Protein AF-A0A0B7KJX9-F1 (afdb_monomer_lite)

Sequence (151 aa):
MSTFVHRVIPAPEGSGSQFSNECLESSRNAIKCHLNGLGTLGDSAYLKQTYVSWTMMLTPFAPFFILFCHVIERVDIEDLNLLKAFAESLDKLKEASDTAQKLFSLCKTMCDVACAYHEDIWQGDQDGALNHEYDEFMGQMGLGAPGAAGV

Radius of gyration: 22.24 Å; chains: 1; bounding box: 37×51×68 Å

Structure (mmCIF, N/CA/C/O backbone):
data_AF-A0A0B7KJX9-F1
#
_entry.id   AF-A0A0B7KJX9-F1
#
loop_
_atom_site.group_PDB
_atom_site.id
_atom_site.type_symbol
_atom_site.label_atom_id
_atom_site.label_alt_id
_atom_site.label_comp_id
_atom_site.label_asym_id
_atom_site.label_entity_id
_atom_site.label_seq_id
_atom_site.pdbx_PDB_ins_code
_atom_site.Cartn_x
_atom_site.Cartn_y
_atom_site.Cartn_z
_atom_site.occupancy
_atom_site.B_iso_or_equiv
_atom_site.auth_seq_id
_atom_site.auth_comp_id
_atom_site.auth_asym_id
_atom_site.auth_atom_id
_atom_site.pdbx_PDB_model_num
ATOM 1 N N . MET A 1 1 ? -1.115 32.194 9.549 1.00 40.28 1 MET A N 1
ATOM 2 C CA . MET A 1 1 ? -1.575 31.250 8.510 1.00 40.28 1 MET A CA 1
ATOM 3 C C . MET A 1 1 ? -0.444 31.082 7.506 1.00 40.28 1 MET A C 1
ATOM 5 O O . MET A 1 1 ? -0.468 31.703 6.457 1.00 40.28 1 MET A O 1
ATOM 9 N N . SER A 1 2 ? 0.594 30.329 7.879 1.00 39.84 2 SER A N 1
ATOM 10 C CA . SER A 1 2 ? 1.815 30.191 7.077 1.00 39.84 2 SER A CA 1
ATOM 11 C C . SER A 1 2 ? 2.432 28.829 7.356 1.00 39.84 2 SER A C 1
ATOM 13 O O . SER A 1 2 ? 3.116 28.719 8.362 1.00 39.84 2 SER A O 1
ATOM 15 N N . THR A 1 3 ? 2.154 27.828 6.513 1.00 44.34 3 THR A N 1
ATOM 16 C CA . THR A 1 3 ? 2.980 26.614 6.307 1.00 44.34 3 THR A CA 1
ATOM 17 C C . THR A 1 3 ? 2.279 25.659 5.332 1.00 44.34 3 THR A C 1
ATOM 19 O O . THR A 1 3 ? 1.714 24.643 5.711 1.00 44.34 3 THR A O 1
ATOM 22 N N . PHE A 1 4 ? 2.320 25.990 4.040 1.00 52.59 4 PHE A N 1
ATOM 23 C CA . PHE A 1 4 ? 2.054 25.041 2.944 1.00 52.59 4 PHE A CA 1
ATOM 24 C C . PHE A 1 4 ? 3.195 25.105 1.914 1.00 52.59 4 PHE A C 1
ATOM 26 O O . PHE A 1 4 ? 2.987 25.110 0.706 1.00 52.59 4 PHE A O 1
ATOM 33 N N . VAL A 1 5 ? 4.432 25.213 2.412 1.00 51.88 5 VAL A N 1
ATOM 34 C CA . VAL A 1 5 ? 5.650 25.308 1.594 1.00 51.88 5 VAL A CA 1
ATOM 35 C C . VAL A 1 5 ? 6.641 24.230 2.025 1.00 51.88 5 VAL A C 1
ATOM 37 O O . VAL A 1 5 ? 7.739 24.513 2.473 1.00 51.88 5 VAL A O 1
ATOM 40 N N . HIS A 1 6 ? 6.236 22.972 1.907 1.00 39.34 6 HIS A N 1
ATOM 41 C CA . HIS A 1 6 ? 7.184 21.879 1.707 1.00 39.34 6 HIS A CA 1
ATOM 42 C C . HIS A 1 6 ? 6.595 20.960 0.643 1.00 39.34 6 HIS A C 1
ATOM 44 O O . HIS A 1 6 ? 6.060 19.890 0.915 1.00 39.34 6 HIS A O 1
ATOM 50 N N . ARG A 1 7 ? 6.633 21.451 -0.601 1.00 52.53 7 ARG A N 1
ATOM 51 C CA . ARG A 1 7 ? 6.535 20.579 -1.765 1.00 52.53 7 ARG A CA 1
ATOM 52 C C . ARG A 1 7 ? 7.749 19.655 -1.738 1.00 52.53 7 ARG A C 1
ATOM 54 O O . ARG A 1 7 ? 8.873 20.125 -1.589 1.00 52.53 7 ARG A O 1
ATOM 61 N N . VAL A 1 8 ? 7.443 18.366 -1.834 1.00 51.12 8 VAL A N 1
ATOM 62 C CA . VAL A 1 8 ? 8.265 17.257 -2.321 1.00 51.12 8 VAL A CA 1
ATOM 63 C C . VAL A 1 8 ? 9.550 17.755 -2.985 1.00 51.12 8 VAL A C 1
ATOM 65 O O . VAL A 1 8 ? 9.497 18.373 -4.046 1.00 51.12 8 VAL A O 1
ATOM 68 N N . ILE A 1 9 ? 10.687 17.520 -2.331 1.00 55.19 9 ILE A N 1
ATOM 69 C CA . ILE A 1 9 ? 12.006 17.695 -2.937 1.00 55.19 9 ILE A CA 1
ATOM 70 C C . ILE A 1 9 ? 12.184 16.481 -3.856 1.00 55.19 9 ILE A C 1
ATOM 72 O O . ILE A 1 9 ? 12.250 15.369 -3.330 1.00 55.19 9 ILE A O 1
ATOM 76 N N . PRO A 1 10 ? 12.187 16.641 -5.192 1.00 47.88 10 PRO A N 1
ATOM 77 C CA . PRO A 1 10 ? 12.505 15.530 -6.076 1.00 47.88 10 PRO A CA 1
ATOM 78 C C . PRO A 1 10 ? 13.948 15.088 -5.815 1.00 47.88 10 PRO A C 1
ATOM 80 O O . PRO A 1 10 ? 14.829 15.925 -5.594 1.00 47.88 10 PRO A O 1
ATOM 83 N N . ALA A 1 11 ? 14.173 13.775 -5.798 1.00 48.38 11 ALA A N 1
ATOM 84 C CA . ALA A 1 11 ? 15.509 13.213 -5.682 1.00 48.38 11 ALA A CA 1
ATOM 85 C C . ALA A 1 11 ? 16.447 13.773 -6.774 1.00 48.38 11 ALA A C 1
ATOM 87 O O . ALA A 1 11 ? 15.989 14.112 -7.869 1.00 48.38 11 ALA A O 1
ATOM 88 N N . PRO A 1 12 ? 17.750 13.921 -6.476 1.00 49.34 12 PRO A N 1
ATOM 89 C CA . PRO A 1 12 ? 18.716 14.517 -7.392 1.00 49.34 12 PRO A CA 1
ATOM 90 C C . PRO A 1 12 ? 18.746 13.797 -8.747 1.00 49.34 12 PRO A C 1
ATOM 92 O O . PRO A 1 12 ? 18.663 12.565 -8.816 1.00 49.34 12 PRO A O 1
ATOM 95 N N . GLU A 1 13 ? 18.880 14.583 -9.819 1.00 46.59 13 GLU A N 1
ATOM 96 C CA . GLU A 1 13 ? 18.934 14.097 -11.200 1.00 46.59 13 GLU A CA 1
ATOM 97 C C . GLU A 1 13 ? 20.043 13.041 -11.347 1.00 46.59 13 GLU A C 1
ATOM 99 O O . GLU A 1 13 ? 21.209 13.298 -11.047 1.00 46.59 13 GLU A O 1
ATOM 104 N N . GLY A 1 14 ? 19.663 11.828 -11.761 1.00 52.47 14 GLY A N 1
ATOM 105 C CA . GLY A 1 14 ? 20.563 10.675 -11.893 1.00 52.47 14 GLY A CA 1
ATOM 106 C C . GLY A 1 14 ? 20.406 9.597 -10.814 1.00 52.47 14 GLY A C 1
ATOM 107 O O . GLY A 1 14 ? 20.975 8.515 -10.949 1.00 52.47 14 GLY A O 1
ATOM 108 N N . SER A 1 15 ? 19.604 9.834 -9.774 1.00 50.47 15 SER A N 1
ATOM 109 C CA . SER A 1 15 ? 19.156 8.767 -8.876 1.00 50.47 15 SER A CA 1
ATOM 110 C C . SER A 1 15 ? 17.907 8.112 -9.466 1.00 50.47 15 SER A C 1
ATOM 112 O O . SER A 1 15 ? 16.894 8.769 -9.662 1.00 50.47 15 SER A O 1
ATOM 114 N N . GLY A 1 16 ? 17.960 6.824 -9.806 1.00 58.03 16 GLY A N 1
ATOM 115 C CA . GLY A 1 16 ? 16.814 6.105 -10.386 1.00 58.03 16 GLY A CA 1
ATOM 116 C C . GLY A 1 16 ? 15.650 5.850 -9.411 1.00 58.03 16 GLY A C 1
ATOM 117 O O . GLY A 1 16 ? 15.074 4.772 -9.475 1.00 58.03 16 GLY A O 1
ATOM 118 N N . SER A 1 17 ? 15.419 6.737 -8.433 1.00 62.84 17 SER A N 1
ATOM 119 C CA . SER A 1 17 ? 14.331 6.699 -7.444 1.00 62.84 17 SER A CA 1
ATOM 120 C C . SER A 1 17 ? 13.909 8.119 -7.074 1.00 62.84 17 SER A C 1
ATOM 122 O O . SER A 1 17 ? 14.768 8.913 -6.696 1.00 62.84 17 SER A O 1
ATOM 124 N N . GLN A 1 18 ? 12.609 8.421 -7.068 1.00 70.31 18 GLN A N 1
ATOM 125 C CA . GLN A 1 18 ? 12.067 9.724 -6.645 1.00 70.31 18 GLN A CA 1
ATOM 126 C C . GLN A 1 18 ? 12.294 10.032 -5.147 1.00 70.31 18 GLN A C 1
ATOM 128 O O . GLN A 1 18 ? 12.267 11.200 -4.750 1.00 70.31 18 GLN A O 1
ATOM 133 N N . PHE A 1 19 ? 12.548 9.012 -4.319 1.00 79.56 19 PHE A N 1
ATOM 134 C CA . PHE A 1 19 ? 12.750 9.131 -2.867 1.00 79.56 19 PHE A CA 1
ATOM 135 C C . PHE A 1 19 ? 14.134 8.636 -2.434 1.00 79.56 19 PHE A C 1
ATOM 137 O O . PHE A 1 19 ? 14.684 7.702 -3.024 1.00 79.56 19 PHE A O 1
ATOM 144 N N . SER A 1 20 ? 14.681 9.226 -1.363 1.00 83.81 20 SER A N 1
ATOM 145 C CA . SER A 1 20 ? 15.908 8.734 -0.725 1.00 83.81 20 SER A CA 1
ATOM 146 C C . SER A 1 20 ? 15.663 7.415 0.020 1.00 83.81 20 SER A C 1
ATOM 148 O O . SER A 1 20 ? 14.567 7.171 0.527 1.00 83.81 20 SER A O 1
ATOM 150 N N . ASN A 1 21 ? 16.703 6.585 0.162 1.00 83.44 21 ASN A N 1
ATOM 151 C CA . ASN A 1 21 ? 16.614 5.329 0.924 1.00 83.44 21 ASN A CA 1
ATOM 152 C C . ASN A 1 21 ? 16.172 5.552 2.379 1.00 83.44 21 ASN A C 1
ATOM 154 O O . ASN A 1 21 ? 15.390 4.776 2.913 1.00 83.44 21 ASN A O 1
ATOM 158 N N . GLU A 1 22 ? 16.617 6.640 3.008 1.00 83.50 22 GLU A N 1
ATOM 159 C CA . GLU A 1 22 ? 16.215 7.012 4.371 1.00 83.50 22 GLU A CA 1
ATOM 160 C C . GLU A 1 22 ? 14.709 7.309 4.463 1.00 83.50 22 GLU A C 1
ATOM 162 O O . GLU A 1 22 ? 14.051 6.941 5.438 1.00 83.50 22 GLU A O 1
ATOM 167 N N . CYS A 1 23 ? 14.145 7.948 3.431 1.00 84.12 23 CYS A N 1
ATOM 168 C CA . CYS A 1 23 ? 12.716 8.232 3.335 1.00 84.12 23 CYS A CA 1
ATOM 169 C C . CYS A 1 23 ? 11.897 6.945 3.160 1.00 84.12 23 CYS A C 1
ATOM 171 O O . CYS A 1 23 ? 10.869 6.781 3.824 1.00 84.12 23 CYS A O 1
ATOM 173 N N . LEU A 1 24 ? 12.376 6.016 2.327 1.00 87.44 24 LEU A N 1
ATOM 174 C CA . LEU A 1 24 ? 11.753 4.706 2.124 1.00 87.44 24 LEU A CA 1
ATOM 175 C C . LEU A 1 24 ? 11.777 3.871 3.408 1.00 87.44 24 LEU A C 1
ATOM 177 O O . LEU A 1 24 ? 10.730 3.416 3.858 1.00 87.44 24 LEU A O 1
ATOM 181 N N . GLU A 1 25 ? 12.932 3.755 4.063 1.00 89.00 25 GLU A N 1
ATOM 182 C CA . GLU A 1 25 ? 13.071 3.011 5.322 1.00 89.00 25 GLU A CA 1
ATOM 183 C C . GLU A 1 25 ? 12.199 3.593 6.440 1.00 89.00 25 GLU A C 1
ATOM 185 O O . GLU A 1 25 ? 11.511 2.859 7.154 1.00 89.00 25 GLU A O 1
ATOM 190 N N . SER A 1 26 ? 12.164 4.921 6.566 1.00 86.88 26 SER A N 1
ATOM 191 C CA . SER A 1 26 ? 11.274 5.600 7.511 1.00 86.88 26 SER A CA 1
ATOM 192 C C . SER A 1 26 ? 9.800 5.301 7.213 1.00 86.88 26 SER A C 1
ATOM 194 O O . SER A 1 26 ? 9.029 4.992 8.125 1.00 86.88 26 SER A O 1
ATOM 196 N N . SER A 1 27 ? 9.416 5.300 5.933 1.00 89.12 27 SER A N 1
ATOM 197 C CA . SER A 1 27 ? 8.050 4.993 5.498 1.00 89.12 27 SER A CA 1
ATOM 198 C C . SER A 1 27 ? 7.668 3.538 5.786 1.00 89.12 27 SER A C 1
ATOM 200 O O . SER A 1 27 ? 6.604 3.284 6.357 1.00 89.12 27 SER A O 1
ATOM 202 N N . ARG A 1 28 ? 8.563 2.581 5.502 1.00 92.69 28 ARG A N 1
ATOM 203 C CA . ARG A 1 28 ? 8.389 1.158 5.848 1.00 92.69 28 ARG A CA 1
ATOM 204 C C . ARG A 1 28 ? 8.212 0.974 7.350 1.00 92.69 28 ARG A C 1
ATOM 206 O O . ARG A 1 28 ? 7.290 0.282 7.783 1.00 92.69 28 ARG A O 1
ATOM 213 N N . ASN A 1 29 ? 9.056 1.620 8.153 1.00 88.00 29 ASN A N 1
ATOM 214 C CA . ASN A 1 29 ? 8.970 1.556 9.609 1.00 88.00 29 ASN A CA 1
ATOM 215 C C . ASN A 1 29 ? 7.663 2.152 10.135 1.00 88.00 29 ASN A C 1
ATOM 217 O O . ASN A 1 29 ? 7.039 1.557 11.010 1.00 88.00 29 ASN A O 1
ATOM 221 N N . ALA A 1 30 ? 7.200 3.271 9.576 1.00 87.38 30 ALA A N 1
ATOM 222 C CA . ALA A 1 30 ? 5.924 3.868 9.956 1.00 87.38 30 ALA A CA 1
ATOM 223 C C . ALA A 1 30 ? 4.743 2.910 9.711 1.00 87.38 30 ALA A C 1
ATOM 225 O O . ALA A 1 30 ? 3.908 2.728 10.602 1.00 87.38 30 ALA A O 1
ATOM 226 N N . ILE A 1 31 ? 4.702 2.242 8.551 1.00 88.31 31 ILE A N 1
ATOM 227 C CA . ILE A 1 31 ? 3.658 1.253 8.242 1.00 88.31 31 ILE A CA 1
ATOM 228 C C . ILE A 1 31 ? 3.763 0.028 9.161 1.00 88.31 31 ILE A C 1
ATOM 230 O O . ILE A 1 31 ? 2.759 -0.397 9.733 1.00 88.31 31 ILE A O 1
ATOM 234 N N . LYS A 1 32 ? 4.967 -0.509 9.388 1.00 89.19 32 LYS A N 1
ATOM 235 C CA . LYS A 1 32 ? 5.178 -1.642 10.310 1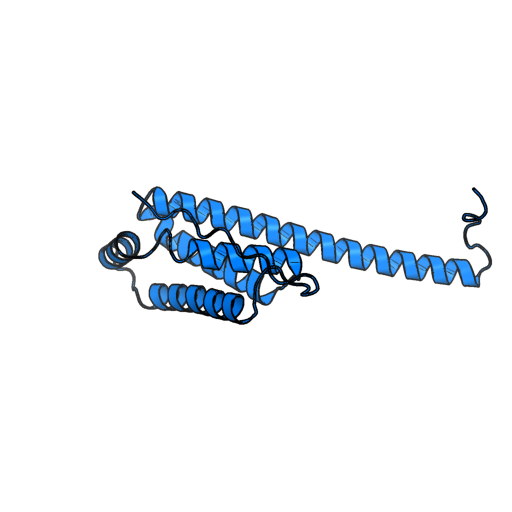.00 89.19 32 LYS A CA 1
ATOM 236 C C . LYS A 1 32 ? 4.746 -1.306 11.742 1.00 89.19 32 LYS A C 1
ATOM 238 O O . LYS A 1 32 ? 4.074 -2.112 12.384 1.00 89.19 32 LYS A O 1
ATOM 243 N N . CYS A 1 33 ? 5.068 -0.108 12.229 1.00 84.75 33 CYS A N 1
ATOM 244 C CA . CYS A 1 33 ? 4.627 0.381 13.536 1.00 84.75 33 CYS A CA 1
ATOM 245 C C . CYS A 1 33 ? 3.100 0.482 13.628 1.00 84.75 33 CYS A C 1
ATOM 247 O O . CYS A 1 33 ? 2.529 0.086 14.643 1.00 84.75 33 CYS A O 1
ATOM 249 N N . HIS A 1 34 ? 2.433 0.961 12.575 1.00 85.00 34 HIS A N 1
ATOM 250 C CA . HIS A 1 34 ? 0.972 0.973 12.498 1.00 85.00 34 HIS A CA 1
ATOM 251 C C . HIS A 1 34 ? 0.386 -0.443 12.586 1.00 85.00 34 HIS A C 1
ATOM 253 O O . HIS A 1 34 ? -0.519 -0.684 13.385 1.00 85.00 34 HIS A O 1
ATOM 259 N N . LEU A 1 35 ? 0.916 -1.382 11.798 1.00 85.50 35 LEU A N 1
ATOM 260 C CA . LEU A 1 35 ? 0.438 -2.767 11.766 1.00 85.50 35 LEU A CA 1
ATOM 261 C C . LEU A 1 35 ? 0.600 -3.446 13.129 1.00 85.50 35 LEU A C 1
ATOM 263 O O . LEU A 1 35 ? -0.335 -4.075 13.623 1.00 85.50 35 LEU A O 1
ATOM 267 N N . ASN A 1 36 ? 1.756 -3.259 13.768 1.00 83.81 36 ASN A N 1
ATOM 268 C CA . ASN A 1 36 ? 2.014 -3.772 15.110 1.00 83.81 36 ASN A CA 1
ATOM 269 C C . ASN A 1 36 ? 1.096 -3.114 16.156 1.00 83.81 36 ASN A C 1
ATOM 271 O O . ASN A 1 36 ? 0.503 -3.799 16.987 1.00 83.81 36 ASN A O 1
ATOM 275 N N . GLY A 1 37 ? 0.911 -1.793 16.072 1.00 75.25 37 GLY A N 1
ATOM 276 C CA . GLY A 1 37 ? -0.014 -1.048 16.924 1.00 75.25 37 GLY A CA 1
ATOM 277 C C . GLY A 1 37 ? -1.422 -1.635 16.867 1.00 75.25 37 GLY A C 1
ATOM 278 O O . GLY A 1 37 ? -1.967 -2.016 17.899 1.00 75.25 37 GLY A O 1
ATOM 279 N N . LEU A 1 38 ? -1.972 -1.829 15.668 1.00 75.12 38 LEU A N 1
ATOM 280 C CA . LEU A 1 38 ? -3.285 -2.457 15.504 1.00 75.12 38 LEU A CA 1
ATOM 281 C C . LEU A 1 38 ? -3.343 -3.913 15.963 1.00 75.12 38 LEU A C 1
ATOM 283 O O . LEU A 1 38 ? -4.378 -4.326 16.472 1.00 75.12 38 LEU A O 1
ATOM 287 N N . GLY A 1 39 ? -2.258 -4.677 15.827 1.00 72.00 39 GLY A N 1
ATOM 288 C CA . GLY A 1 39 ? -2.179 -6.037 16.367 1.00 72.00 39 GLY A CA 1
ATOM 289 C C . GLY A 1 39 ? -2.248 -6.087 17.899 1.00 72.00 39 GLY A C 1
ATOM 290 O O . GLY A 1 39 ? -2.743 -7.062 18.458 1.00 72.00 39 GLY A O 1
ATOM 291 N N . THR A 1 40 ? -1.788 -5.033 18.580 1.00 69.81 40 THR A N 1
ATOM 292 C CA . THR A 1 40 ? -1.824 -4.930 20.053 1.00 69.81 40 THR A CA 1
ATOM 293 C C . THR A 1 40 ? -3.122 -4.335 20.600 1.00 69.81 40 THR A C 1
ATOM 295 O O . THR A 1 40 ? -3.490 -4.603 21.746 1.00 69.81 40 THR A O 1
ATOM 298 N N . LEU A 1 41 ? -3.854 -3.567 19.787 1.00 68.25 41 LEU A N 1
ATOM 299 C CA . LEU A 1 41 ? -5.223 -3.170 20.088 1.00 68.25 41 LEU A CA 1
ATOM 300 C C . LEU A 1 41 ? -6.139 -4.392 19.916 1.00 68.25 41 LEU A C 1
ATOM 302 O O . LEU A 1 41 ? -6.542 -4.723 18.807 1.00 68.25 41 LEU A O 1
ATOM 306 N N . GLY A 1 42 ? -6.491 -5.066 21.014 1.00 64.06 42 GLY A N 1
ATOM 307 C CA . GLY A 1 42 ? -7.522 -6.114 20.996 1.00 64.06 42 GLY A CA 1
ATOM 308 C C . GLY A 1 42 ? -8.893 -5.613 20.496 1.00 64.06 42 GLY A C 1
ATOM 309 O O . GLY A 1 42 ? -9.050 -4.479 20.044 1.00 64.06 42 GLY A O 1
ATOM 310 N N . ASP A 1 43 ? -9.952 -6.414 20.635 1.00 67.56 43 ASP A N 1
ATOM 311 C CA . ASP A 1 43 ? -11.277 -6.101 20.058 1.00 67.56 43 ASP A CA 1
ATOM 312 C C . ASP A 1 43 ? -12.068 -4.951 20.706 1.00 67.56 43 ASP A C 1
ATOM 314 O O . ASP A 1 43 ? -13.237 -4.725 20.393 1.00 67.56 43 ASP A O 1
ATOM 318 N N . SER A 1 44 ? -11.434 -4.156 21.564 1.00 69.88 44 SER A N 1
ATOM 319 C CA . SER A 1 44 ? -12.073 -3.001 22.184 1.00 69.88 44 SER A CA 1
ATOM 320 C C . SER A 1 44 ? -12.365 -1.904 21.157 1.00 69.88 44 SER A C 1
ATOM 322 O O . SER A 1 44 ? -11.468 -1.185 20.709 1.00 69.88 44 SER A O 1
ATOM 324 N N . ALA A 1 45 ? -13.649 -1.726 20.839 1.00 66.69 45 ALA A N 1
ATOM 325 C CA . ALA A 1 45 ? -14.145 -0.643 19.989 1.00 66.69 45 ALA A CA 1
ATOM 326 C C . ALA A 1 45 ? -13.718 0.746 20.500 1.00 66.69 45 ALA A C 1
ATOM 328 O O . ALA A 1 45 ? -13.389 1.623 19.706 1.00 66.69 45 ALA A O 1
ATOM 329 N N . TYR A 1 46 ? -13.628 0.925 21.823 1.00 67.88 46 TYR A N 1
ATOM 330 C CA . TYR A 1 46 ? -13.163 2.167 22.445 1.00 67.88 46 TYR A CA 1
ATOM 331 C C . TYR A 1 46 ? -11.683 2.457 22.153 1.00 67.88 46 TYR A C 1
ATOM 333 O O . TYR A 1 46 ? -11.326 3.592 21.830 1.00 67.88 46 TYR A O 1
ATOM 341 N N . LEU A 1 47 ? -10.816 1.437 22.210 1.00 66.38 47 LEU A N 1
ATOM 342 C CA . LEU A 1 47 ? -9.400 1.594 21.863 1.00 66.38 47 LEU A CA 1
ATOM 343 C C . LEU A 1 47 ? -9.232 1.874 20.367 1.00 66.38 47 LEU A C 1
ATOM 345 O O . LEU A 1 47 ? -8.489 2.785 20.008 1.00 66.38 47 LEU A O 1
ATOM 349 N N . LYS A 1 48 ? -9.977 1.164 19.507 1.00 65.00 48 LYS A N 1
ATOM 350 C CA . LYS A 1 48 ? -9.986 1.396 18.052 1.00 65.00 48 LYS A CA 1
ATOM 351 C C . LYS A 1 48 ? -10.434 2.828 17.725 1.00 65.00 48 LYS A C 1
ATOM 353 O O . LYS A 1 48 ? -9.765 3.519 16.963 1.00 65.00 48 LYS A O 1
ATOM 358 N N . GLN A 1 49 ? -11.499 3.321 18.357 1.00 65.50 49 GLN A N 1
ATOM 359 C CA . GLN A 1 49 ? -12.006 4.677 18.128 1.00 65.50 49 GLN A CA 1
ATOM 360 C C . GLN A 1 49 ? -11.082 5.769 18.683 1.00 65.50 49 GLN A C 1
ATOM 362 O O . GLN A 1 49 ? -10.904 6.806 18.042 1.00 65.50 49 GLN A O 1
ATOM 367 N N . THR A 1 50 ? -10.439 5.530 19.827 1.00 63.41 50 THR A N 1
ATOM 368 C CA . THR A 1 50 ? -9.427 6.444 20.383 1.00 63.41 50 THR A CA 1
ATOM 369 C C . THR A 1 50 ? -8.197 6.510 19.476 1.00 63.41 50 THR A C 1
ATOM 371 O O . THR A 1 50 ? -7.705 7.597 19.187 1.00 63.41 50 THR A O 1
ATOM 374 N N . TYR A 1 51 ? -7.749 5.367 18.950 1.00 65.69 51 TYR A N 1
ATOM 375 C CA . TYR A 1 51 ? -6.630 5.272 18.012 1.00 65.69 51 TYR A CA 1
ATOM 376 C C . TYR A 1 51 ? -6.905 6.026 16.702 1.00 65.69 51 TYR A C 1
ATOM 378 O O . TYR A 1 51 ? -6.096 6.856 16.286 1.00 65.69 51 TYR A O 1
ATOM 386 N N . VAL A 1 52 ? -8.095 5.838 16.119 1.00 64.44 52 VAL A N 1
ATOM 387 C CA . VAL A 1 52 ? -8.555 6.593 14.940 1.00 64.44 52 VAL A CA 1
ATOM 388 C C . VAL A 1 52 ? -8.601 8.099 15.225 1.00 64.44 52 VAL A C 1
ATOM 390 O O . VAL A 1 52 ? -8.169 8.894 14.391 1.00 64.44 52 VAL A O 1
ATOM 393 N N . SER A 1 53 ? -9.074 8.492 16.411 1.00 58.81 53 SER A N 1
ATOM 394 C CA . SER A 1 53 ? -9.266 9.899 16.784 1.00 58.81 53 SER A CA 1
ATOM 395 C C . SER A 1 53 ? -7.966 10.660 17.056 1.00 58.81 53 SER A C 1
ATOM 397 O O . SER A 1 53 ? -7.936 11.872 16.859 1.00 58.81 53 SER A O 1
ATOM 399 N N . TRP A 1 54 ? -6.902 9.998 17.524 1.00 49.62 54 TRP A N 1
ATOM 400 C CA . TRP A 1 54 ? -5.724 10.702 18.049 1.00 49.62 54 TRP A CA 1
ATOM 401 C C . TRP A 1 54 ? -4.490 10.720 17.141 1.00 49.62 54 TRP A C 1
ATOM 403 O O . TRP A 1 54 ? -3.564 11.477 17.433 1.00 49.62 54 TRP A O 1
ATOM 413 N N . THR A 1 55 ? -4.396 9.922 16.063 1.00 54.75 55 THR A N 1
ATOM 414 C CA . THR A 1 55 ? -3.113 9.873 15.310 1.00 54.75 55 THR A CA 1
ATOM 415 C C . THR A 1 55 ? -3.191 9.498 13.820 1.00 54.75 55 THR A C 1
ATOM 417 O O . THR A 1 55 ? -2.181 9.567 13.123 1.00 54.75 55 THR A O 1
ATOM 420 N N . MET A 1 56 ? -4.343 9.100 13.273 1.00 53.53 56 MET A N 1
ATOM 421 C CA . MET A 1 56 ? -4.293 8.139 12.160 1.00 53.53 56 MET A CA 1
ATOM 422 C C . MET A 1 56 ? -4.415 8.611 10.717 1.00 53.53 56 MET A C 1
ATOM 424 O O . MET A 1 56 ? -3.991 7.852 9.856 1.00 53.53 56 MET A O 1
ATOM 428 N N . MET A 1 57 ? -5.006 9.755 10.375 1.00 56.66 57 MET A N 1
ATOM 429 C CA . MET A 1 57 ? -5.408 9.904 8.964 1.00 56.66 57 MET A CA 1
ATOM 430 C C . MET A 1 57 ? -4.406 10.648 8.069 1.00 56.66 57 MET A C 1
ATOM 432 O O . MET A 1 57 ? -4.334 10.369 6.878 1.00 56.66 57 MET A O 1
ATOM 436 N N . LEU A 1 58 ? -3.606 11.562 8.625 1.00 54.16 58 LEU A N 1
ATOM 437 C CA . LEU A 1 58 ? -2.668 12.381 7.841 1.00 54.16 58 LEU A CA 1
ATOM 438 C C . LEU A 1 58 ? -1.227 11.853 7.861 1.00 54.16 58 LEU A C 1
ATOM 440 O O . LEU A 1 58 ? -0.527 11.954 6.857 1.00 54.16 58 LEU A O 1
ATOM 444 N N . THR A 1 59 ? -0.789 11.245 8.965 1.00 58.19 59 THR A N 1
ATOM 445 C CA . THR A 1 59 ? 0.605 10.803 9.136 1.00 58.19 59 THR A CA 1
ATOM 446 C C . THR A 1 59 ? 0.958 9.491 8.421 1.00 58.19 59 THR A C 1
ATOM 448 O O . THR A 1 59 ? 2.053 9.446 7.880 1.00 58.19 59 THR A O 1
ATOM 451 N N . PRO A 1 60 ? 0.112 8.438 8.352 1.00 60.88 60 PRO A N 1
ATOM 452 C CA . PRO A 1 60 ? 0.432 7.215 7.604 1.00 60.88 60 PRO A CA 1
ATOM 453 C C . PRO A 1 60 ? 0.048 7.275 6.115 1.00 60.88 60 PRO A C 1
ATOM 455 O O . PRO A 1 60 ? 0.549 6.466 5.338 1.00 60.88 60 PRO A O 1
ATOM 458 N N . PHE A 1 61 ? -0.767 8.249 5.685 1.00 69.62 61 PHE A N 1
ATOM 459 C CA . PHE A 1 61 ? -1.065 8.439 4.260 1.00 69.62 61 PHE A CA 1
ATOM 460 C C . PHE A 1 61 ? 0.185 8.839 3.461 1.00 69.62 61 PHE A C 1
ATOM 462 O O . PHE A 1 61 ? 0.389 8.351 2.353 1.00 69.62 61 PHE A O 1
ATOM 469 N N . ALA A 1 62 ? 1.059 9.670 4.039 1.00 81.44 62 ALA A N 1
ATOM 470 C CA . ALA A 1 62 ? 2.319 10.042 3.399 1.00 81.44 6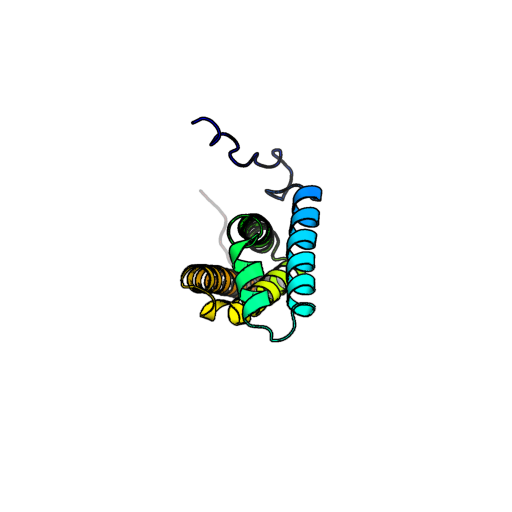2 ALA A CA 1
ATOM 471 C C . ALA A 1 62 ? 3.275 8.836 3.208 1.00 81.44 62 ALA A C 1
ATOM 473 O O . ALA A 1 62 ? 3.679 8.611 2.070 1.00 81.44 62 ALA A O 1
ATOM 474 N N . PRO A 1 63 ? 3.578 8.007 4.231 1.00 86.56 63 PRO A N 1
ATOM 475 C CA . PRO A 1 63 ? 4.303 6.744 4.078 1.00 86.56 63 PRO A CA 1
ATOM 476 C C . PRO A 1 63 ? 3.698 5.794 3.043 1.00 86.56 63 PRO A C 1
ATOM 478 O O . PRO A 1 63 ? 4.433 5.239 2.232 1.00 86.56 63 PRO A O 1
ATOM 481 N N . PHE A 1 64 ? 2.369 5.632 3.039 1.00 89.25 64 PHE A N 1
ATOM 482 C CA . PHE A 1 64 ? 1.685 4.800 2.047 1.00 89.25 64 PHE A CA 1
ATOM 483 C C . PHE A 1 64 ? 1.927 5.317 0.626 1.00 89.25 64 PHE A C 1
ATOM 485 O O . PHE A 1 64 ? 2.289 4.549 -0.258 1.00 89.25 64 PHE A O 1
ATOM 492 N N . PHE A 1 65 ? 1.768 6.624 0.406 1.00 88.44 65 PHE A N 1
ATOM 493 C CA . PHE A 1 65 ? 1.974 7.235 -0.905 1.00 88.44 65 PHE A CA 1
ATOM 494 C C . PHE A 1 65 ? 3.433 7.142 -1.371 1.00 88.44 65 PHE A C 1
ATOM 496 O O . PHE A 1 65 ? 3.682 6.828 -2.532 1.00 88.44 65 PHE A O 1
ATOM 503 N N . ILE A 1 66 ? 4.392 7.365 -0.466 1.00 89.12 66 ILE A N 1
ATOM 504 C CA . ILE A 1 66 ? 5.829 7.239 -0.753 1.00 89.12 66 ILE A CA 1
ATOM 505 C C . ILE A 1 66 ? 6.155 5.821 -1.238 1.00 89.12 66 ILE A C 1
ATOM 507 O O . ILE A 1 66 ? 6.775 5.664 -2.289 1.00 89.12 66 ILE A O 1
ATOM 511 N N . LEU A 1 67 ? 5.700 4.790 -0.517 1.00 90.00 67 LEU A N 1
ATOM 512 C CA . LEU A 1 67 ? 5.942 3.405 -0.922 1.00 90.00 67 LEU A CA 1
ATOM 513 C C . LEU A 1 67 ? 5.156 3.016 -2.176 1.00 90.00 67 LEU A C 1
ATOM 515 O O . LEU A 1 67 ? 5.696 2.313 -3.017 1.00 90.00 67 LEU A O 1
ATOM 519 N N . PHE A 1 68 ? 3.927 3.505 -2.363 1.00 90.50 68 PHE A N 1
ATOM 520 C CA . PHE A 1 68 ? 3.177 3.272 -3.601 1.00 90.50 68 PHE A CA 1
ATOM 521 C C . PHE A 1 68 ? 3.943 3.775 -4.827 1.00 90.50 68 PHE A C 1
ATOM 523 O O . PHE A 1 68 ? 4.124 3.032 -5.787 1.00 90.50 68 PHE A O 1
ATOM 530 N N . CYS A 1 69 ? 4.441 5.011 -4.785 1.00 88.69 69 CYS A N 1
ATOM 531 C CA . CYS A 1 69 ? 5.243 5.550 -5.877 1.00 88.69 69 CYS A CA 1
ATOM 532 C C . CYS A 1 69 ? 6.516 4.722 -6.107 1.00 88.69 69 CYS A C 1
ATOM 534 O O . CYS A 1 69 ? 6.880 4.484 -7.254 1.00 88.69 69 CYS A O 1
ATOM 536 N N . HIS A 1 70 ? 7.152 4.238 -5.035 1.00 88.44 70 HIS A N 1
ATOM 537 C CA . HIS A 1 70 ? 8.317 3.361 -5.139 1.00 88.44 70 HIS A CA 1
ATOM 538 C C . HIS A 1 70 ? 8.000 2.016 -5.809 1.00 88.44 70 HIS A C 1
ATOM 540 O O . HIS A 1 70 ? 8.759 1.572 -6.667 1.00 88.44 70 HIS A O 1
ATOM 546 N N . VAL A 1 71 ? 6.863 1.398 -5.472 1.00 89.44 71 VAL A N 1
ATOM 547 C CA . VAL A 1 71 ? 6.386 0.155 -6.099 1.00 89.44 71 VAL A CA 1
ATOM 548 C C . VAL A 1 71 ? 6.168 0.351 -7.596 1.00 89.44 71 VAL A C 1
ATOM 550 O O . VAL A 1 71 ? 6.622 -0.468 -8.383 1.00 89.44 71 VAL A O 1
ATOM 553 N N . ILE A 1 72 ? 5.532 1.450 -8.011 1.00 87.00 72 ILE A N 1
ATOM 554 C CA . ILE A 1 72 ? 5.332 1.740 -9.440 1.00 87.00 72 ILE A CA 1
ATOM 555 C C . ILE A 1 72 ? 6.669 1.991 -10.154 1.00 87.00 72 ILE A C 1
ATOM 557 O O . ILE A 1 72 ? 6.856 1.565 -11.290 1.00 87.00 72 ILE A O 1
ATOM 561 N N . GLU A 1 73 ? 7.615 2.661 -9.496 1.00 85.69 73 GLU A N 1
ATOM 562 C CA . GLU A 1 73 ? 8.916 2.988 -10.085 1.00 85.69 73 GLU A CA 1
ATOM 563 C C . GLU A 1 73 ? 9.844 1.771 -10.217 1.00 85.69 73 GLU A C 1
ATOM 565 O O . GLU A 1 73 ? 10.578 1.662 -11.198 1.00 85.69 73 GLU A O 1
ATOM 570 N N . ARG A 1 74 ? 9.839 0.863 -9.234 1.00 84.81 74 ARG A N 1
ATOM 571 C CA . ARG A 1 74 ? 10.810 -0.242 -9.145 1.00 84.81 74 ARG A CA 1
ATOM 572 C C . ARG A 1 74 ? 10.224 -1.638 -9.262 1.00 84.81 74 ARG A C 1
ATOM 574 O O . ARG A 1 74 ? 10.990 -2.596 -9.273 1.00 84.81 74 ARG A O 1
ATOM 581 N N . VAL A 1 75 ? 8.905 -1.759 -9.352 1.00 81.00 75 VAL A N 1
ATOM 582 C CA . VAL A 1 75 ? 8.209 -3.050 -9.357 1.00 81.00 75 VAL A CA 1
ATOM 583 C C . VAL A 1 75 ? 8.555 -3.853 -8.084 1.00 81.00 75 VAL A C 1
ATOM 585 O O . VAL A 1 75 ? 8.783 -5.064 -8.109 1.00 81.00 75 VAL A O 1
ATOM 588 N N . ASP A 1 76 ? 8.654 -3.159 -6.944 1.00 85.31 76 ASP A N 1
ATOM 589 C CA . ASP A 1 76 ? 9.076 -3.749 -5.670 1.00 85.31 76 ASP A CA 1
ATOM 590 C C . ASP A 1 76 ? 7.932 -4.551 -5.025 1.00 85.31 76 ASP A C 1
ATOM 592 O O . ASP A 1 76 ? 6.927 -4.013 -4.553 1.00 85.31 76 ASP A O 1
ATOM 596 N N . ILE A 1 77 ? 8.078 -5.877 -5.017 1.00 87.75 77 ILE A N 1
ATOM 597 C CA . ILE A 1 77 ? 7.050 -6.796 -4.508 1.00 87.75 77 ILE A CA 1
ATOM 598 C C . ILE A 1 77 ? 6.952 -6.744 -2.977 1.00 87.75 77 ILE A C 1
ATOM 600 O O . ILE A 1 77 ? 5.870 -6.962 -2.423 1.00 87.75 77 ILE A O 1
ATOM 604 N N . GLU A 1 78 ? 8.053 -6.476 -2.272 1.00 91.00 78 GLU A N 1
ATOM 605 C CA . GLU A 1 78 ? 8.063 -6.443 -0.808 1.00 91.00 78 GLU A CA 1
ATOM 606 C C . GLU A 1 78 ? 7.257 -5.251 -0.289 1.00 91.00 78 GLU A C 1
ATOM 608 O O . GLU A 1 78 ? 6.388 -5.412 0.577 1.00 91.00 78 GLU A O 1
ATOM 613 N N . ASP A 1 79 ? 7.467 -4.076 -0.879 1.00 92.06 79 ASP A N 1
ATOM 614 C CA . ASP A 1 79 ? 6.706 -2.874 -0.569 1.00 92.06 79 ASP A CA 1
ATOM 615 C C . ASP A 1 79 ? 5.247 -3.001 -1.023 1.00 92.06 79 ASP A C 1
ATOM 617 O O . ASP A 1 79 ? 4.350 -2.593 -0.282 1.00 92.06 79 ASP A O 1
ATOM 621 N N . LEU A 1 80 ? 4.964 -3.659 -2.156 1.00 92.00 80 LEU A N 1
ATOM 622 C CA . LEU A 1 80 ? 3.585 -3.956 -2.566 1.00 92.00 80 LEU A CA 1
ATOM 623 C C . LEU A 1 80 ? 2.855 -4.820 -1.526 1.00 92.00 80 LEU A C 1
ATOM 625 O O . LEU A 1 80 ? 1.708 -4.538 -1.171 1.00 92.00 80 LEU A O 1
ATOM 629 N N . ASN A 1 81 ? 3.512 -5.855 -1.002 1.00 93.62 81 ASN A N 1
ATOM 630 C CA . ASN A 1 81 ? 2.938 -6.694 0.051 1.00 93.62 81 ASN A CA 1
ATOM 631 C C . ASN A 1 81 ? 2.712 -5.906 1.349 1.00 93.62 81 ASN A C 1
ATOM 633 O O . ASN A 1 81 ? 1.690 -6.091 2.014 1.00 93.62 81 ASN A O 1
ATOM 637 N N . LEU A 1 82 ? 3.621 -4.988 1.689 1.00 93.56 82 LEU A N 1
ATOM 638 C CA . LEU A 1 82 ? 3.471 -4.119 2.854 1.00 93.56 82 LEU A CA 1
ATOM 639 C C . LEU A 1 82 ? 2.277 -3.156 2.707 1.00 93.56 82 LEU A C 1
ATOM 641 O O . LEU A 1 82 ? 1.522 -2.966 3.664 1.00 93.56 82 LEU A O 1
ATOM 645 N N . LEU A 1 83 ? 2.063 -2.597 1.510 1.00 93.06 83 LEU A N 1
ATOM 646 C CA . LEU A 1 83 ? 0.903 -1.754 1.193 1.00 93.06 83 LEU A CA 1
ATOM 647 C C . LEU A 1 83 ? -0.415 -2.531 1.287 1.00 93.06 83 LEU A C 1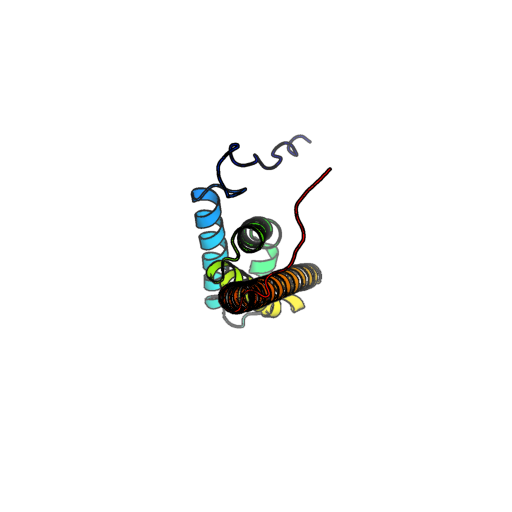
ATOM 649 O O . LEU A 1 83 ? -1.380 -2.021 1.861 1.00 93.06 83 LEU A O 1
ATOM 653 N N . LYS A 1 84 ? -0.451 -3.775 0.790 1.00 93.31 84 LYS A N 1
ATOM 654 C CA . LYS A 1 84 ? -1.622 -4.661 0.911 1.00 93.31 84 LYS A CA 1
ATOM 655 C C . LYS A 1 84 ? -1.963 -4.945 2.370 1.00 93.31 84 LYS A C 1
ATOM 657 O O . LYS A 1 84 ? -3.105 -4.742 2.775 1.00 93.31 84 LYS A O 1
ATOM 662 N N . ALA A 1 85 ? -0.969 -5.319 3.177 1.00 92.38 85 ALA A N 1
ATOM 663 C CA . ALA A 1 85 ? -1.163 -5.573 4.604 1.00 92.38 85 ALA A CA 1
ATOM 664 C C . ALA A 1 85 ? -1.708 -4.336 5.344 1.00 92.38 85 ALA A C 1
ATOM 666 O O . ALA A 1 85 ? -2.569 -4.453 6.218 1.00 92.38 85 ALA A O 1
ATOM 667 N N . PHE A 1 86 ? -1.242 -3.139 4.972 1.00 90.06 86 PHE A N 1
ATOM 668 C CA . PHE A 1 86 ? -1.777 -1.879 5.488 1.00 90.06 86 PHE A CA 1
ATOM 669 C C . PHE A 1 86 ? -3.222 -1.618 5.040 1.00 90.06 86 PHE A C 1
ATOM 671 O O . PHE A 1 86 ? -4.060 -1.227 5.847 1.00 90.06 86 PHE A O 1
ATOM 678 N N . ALA A 1 87 ? -3.563 -1.854 3.773 1.00 90.38 87 ALA A N 1
ATOM 679 C CA . ALA A 1 87 ? -4.945 -1.712 3.316 1.00 90.38 87 ALA A CA 1
ATOM 680 C C . ALA A 1 87 ? -5.890 -2.688 4.050 1.00 90.38 87 ALA A C 1
ATOM 682 O O . ALA A 1 87 ? -6.986 -2.304 4.457 1.00 90.38 87 ALA A O 1
ATOM 683 N N . GLU A 1 88 ? -5.452 -3.923 4.296 1.00 90.69 88 GLU A N 1
ATOM 684 C CA . GLU A 1 88 ? -6.203 -4.920 5.069 1.00 90.69 88 GLU A CA 1
ATOM 685 C C . GLU A 1 88 ? -6.375 -4.532 6.544 1.00 90.69 88 GLU A C 1
ATOM 687 O O . GLU A 1 88 ? -7.428 -4.783 7.137 1.00 90.69 88 GLU A O 1
ATOM 692 N N . SER A 1 89 ? -5.376 -3.895 7.166 1.00 86.56 89 SER A N 1
ATOM 693 C CA . SER A 1 89 ? -5.517 -3.415 8.545 1.00 86.56 89 SER A CA 1
ATOM 694 C C . SER A 1 89 ? -6.540 -2.284 8.657 1.00 86.56 89 SER A C 1
ATOM 696 O O . SER A 1 89 ? -7.256 -2.211 9.659 1.00 86.56 89 SER A O 1
ATOM 698 N N . LEU A 1 90 ? -6.669 -1.449 7.621 1.00 85.06 90 LEU A N 1
ATOM 699 C CA . LEU A 1 90 ? -7.690 -0.406 7.541 1.00 85.06 90 LEU A CA 1
ATOM 700 C C . LEU A 1 90 ? -9.109 -0.964 7.363 1.00 85.06 90 LEU A C 1
ATOM 702 O O . LEU A 1 90 ? -10.051 -0.348 7.862 1.00 85.06 90 LEU A O 1
ATOM 706 N N . ASP A 1 91 ? -9.285 -2.132 6.734 1.00 85.88 91 ASP A N 1
ATOM 707 C CA . ASP A 1 91 ? -10.603 -2.782 6.614 1.00 85.88 91 ASP A CA 1
ATOM 708 C C . ASP A 1 91 ? -11.229 -3.037 7.995 1.00 85.88 91 ASP A C 1
ATOM 710 O O . ASP A 1 91 ? -12.424 -2.828 8.202 1.00 85.88 91 ASP A O 1
ATOM 714 N N . LYS A 1 92 ? -10.393 -3.370 8.988 1.00 82.38 92 LYS A N 1
ATOM 715 C CA . LYS A 1 92 ? -10.798 -3.582 10.390 1.00 82.38 92 LYS A CA 1
ATOM 716 C C . LYS A 1 92 ? -11.226 -2.296 11.103 1.00 82.38 92 LYS A C 1
ATOM 718 O O . LYS A 1 92 ? -11.816 -2.364 12.182 1.00 82.38 92 LYS A O 1
ATOM 723 N N . LEU A 1 93 ? -10.894 -1.137 10.538 1.00 77.88 93 LEU A N 1
ATOM 724 C CA . LEU A 1 93 ? -11.172 0.187 11.095 1.00 77.88 93 LEU A CA 1
ATOM 725 C C . LEU A 1 93 ? -12.247 0.952 10.323 1.00 77.88 93 LEU A C 1
ATOM 727 O O . LEU A 1 93 ? -12.686 1.997 10.800 1.00 77.88 93 LEU A O 1
ATOM 731 N N . LYS A 1 94 ? -12.678 0.472 9.150 1.00 79.00 94 LYS A N 1
ATOM 732 C CA . LYS A 1 94 ? -13.577 1.224 8.260 1.00 79.00 94 LYS A CA 1
ATOM 733 C C . LYS A 1 94 ? -14.911 1.589 8.917 1.00 79.00 94 LYS A C 1
ATOM 735 O O . LYS A 1 94 ? -15.415 2.679 8.690 1.00 79.00 94 LYS A O 1
ATOM 740 N N . GLU A 1 95 ? -15.417 0.727 9.798 1.00 81.38 95 GLU A N 1
ATOM 741 C CA . GLU A 1 95 ? -16.677 0.937 10.526 1.00 81.38 95 GLU A CA 1
ATOM 742 C C . GLU A 1 95 ? -16.539 1.946 11.682 1.00 81.38 95 GLU A C 1
ATOM 744 O O . GLU A 1 95 ? -17.531 2.354 12.280 1.00 81.38 95 GLU A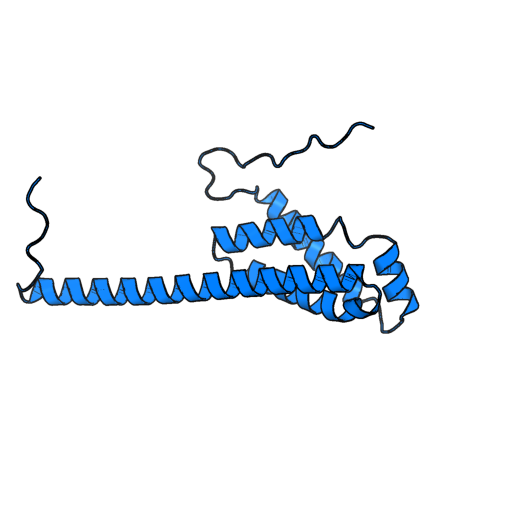 O 1
ATOM 749 N N . ALA A 1 96 ? -15.313 2.364 12.025 1.00 78.31 96 ALA A N 1
ATOM 750 C CA . ALA A 1 96 ? -15.084 3.324 13.102 1.00 78.31 96 ALA A CA 1
ATOM 751 C C . ALA A 1 96 ? -15.411 4.771 12.691 1.00 78.31 96 ALA A C 1
ATOM 753 O O . ALA A 1 96 ? -15.678 5.599 13.562 1.00 78.31 96 ALA A O 1
ATOM 754 N N . SER A 1 97 ? -15.342 5.107 11.392 1.00 79.69 97 SER A N 1
ATOM 755 C CA . SER A 1 97 ? -15.728 6.424 10.856 1.00 79.69 97 SER A CA 1
ATOM 756 C C . SER A 1 97 ? -15.779 6.449 9.321 1.00 79.69 97 SER A C 1
ATOM 758 O O . SER A 1 97 ? -14.966 5.796 8.667 1.00 79.69 97 SER A O 1
ATOM 760 N N . ASP A 1 98 ? -16.607 7.330 8.745 1.00 81.12 98 ASP A N 1
ATOM 761 C CA . ASP A 1 98 ? -16.636 7.628 7.296 1.00 81.12 98 ASP A CA 1
ATOM 762 C C . ASP A 1 98 ? -15.248 7.961 6.731 1.00 81.12 98 ASP A C 1
ATOM 764 O O . ASP A 1 98 ? -14.890 7.643 5.597 1.00 81.12 98 ASP A O 1
ATOM 768 N N . THR A 1 99 ? -14.454 8.642 7.546 1.00 80.12 99 THR A N 1
ATOM 769 C CA . THR A 1 99 ? -13.080 9.023 7.264 1.00 80.12 99 THR A CA 1
ATOM 770 C C . THR A 1 99 ? -12.194 7.787 7.075 1.00 80.12 99 THR A C 1
ATOM 772 O O . THR A 1 99 ? -11.509 7.669 6.058 1.00 80.12 99 THR A O 1
ATOM 775 N N . ALA A 1 100 ? -12.256 6.824 7.999 1.00 79.25 100 ALA A N 1
ATOM 776 C CA . ALA A 1 100 ? -11.534 5.557 7.890 1.00 79.25 100 ALA A CA 1
ATOM 777 C C . ALA A 1 100 ? -11.994 4.738 6.673 1.00 79.25 100 ALA A C 1
ATOM 779 O O . ALA A 1 100 ? -11.159 4.188 5.956 1.00 79.25 100 ALA A O 1
ATOM 780 N N . GLN A 1 101 ? -13.296 4.726 6.375 1.00 85.00 101 GLN A N 1
ATOM 781 C CA . GLN A 1 101 ? -13.839 4.063 5.187 1.00 85.00 101 GLN A CA 1
ATOM 782 C C . GLN A 1 101 ? -13.307 4.662 3.873 1.00 85.00 101 GLN A C 1
ATOM 784 O O . GLN A 1 101 ? -12.959 3.923 2.945 1.00 85.00 101 GLN A O 1
ATOM 789 N N . LYS A 1 102 ? -13.210 5.995 3.782 1.00 85.88 102 LYS A N 1
ATOM 790 C CA . LYS A 1 102 ? -12.626 6.681 2.615 1.00 85.88 102 LYS A CA 1
ATOM 791 C C . LYS A 1 102 ? -11.145 6.353 2.453 1.00 85.88 102 LYS A C 1
ATOM 793 O O . LYS A 1 102 ? -10.712 6.076 1.338 1.00 85.88 102 LYS A O 1
ATOM 798 N N . LEU A 1 103 ? -10.390 6.348 3.554 1.00 84.81 103 LEU A N 1
ATOM 799 C CA . LEU A 1 103 ? -8.971 5.986 3.537 1.00 84.81 103 LEU A CA 1
ATOM 800 C C . LEU A 1 103 ? -8.772 4.536 3.079 1.00 84.81 103 LEU A C 1
ATOM 802 O O . LEU A 1 103 ? -7.958 4.291 2.195 1.00 84.81 103 LEU A O 1
ATOM 806 N N . PHE A 1 104 ? -9.561 3.600 3.614 1.00 89.06 104 PHE A N 1
ATOM 807 C CA . PHE A 1 104 ? -9.555 2.204 3.175 1.00 89.06 104 PHE A CA 1
ATOM 808 C C . PHE A 1 104 ? -9.824 2.081 1.668 1.00 89.06 104 PHE A C 1
ATOM 810 O O . PHE A 1 104 ? -9.044 1.457 0.953 1.00 89.06 104 PHE A O 1
ATOM 817 N N . SER A 1 105 ? -10.888 2.724 1.175 1.00 90.44 105 SER A N 1
ATOM 818 C CA . SER A 1 105 ? -11.259 2.687 -0.247 1.00 90.44 105 SER A CA 1
ATOM 819 C C . SER A 1 105 ? -10.142 3.216 -1.153 1.00 90.44 105 SER A C 1
ATOM 821 O O . SER A 1 105 ? -9.856 2.629 -2.197 1.00 90.44 105 SER A O 1
ATOM 823 N N . LEU A 1 106 ? -9.480 4.301 -0.739 1.00 90.31 106 LEU A N 1
ATOM 824 C CA . LEU A 1 106 ? -8.365 4.893 -1.474 1.00 90.31 106 LEU A CA 1
ATOM 825 C C . LEU A 1 106 ? -7.146 3.963 -1.502 1.00 90.31 106 LEU A C 1
ATOM 827 O O . LEU A 1 106 ? -6.649 3.650 -2.581 1.00 90.31 106 LEU A O 1
ATOM 831 N N . CYS A 1 107 ? -6.697 3.484 -0.338 1.00 90.12 107 CYS A N 1
ATOM 832 C CA . CYS A 1 107 ? -5.548 2.583 -0.241 1.00 90.12 107 CYS A CA 1
ATOM 833 C C . CYS A 1 107 ? -5.778 1.281 -1.014 1.00 90.12 107 CYS A C 1
ATOM 835 O O . CYS A 1 107 ? -4.873 0.819 -1.705 1.00 90.12 107 CYS A O 1
ATOM 837 N N . LYS A 1 108 ? -6.994 0.725 -0.958 1.00 92.62 108 LYS A N 1
ATOM 838 C CA . LYS A 1 108 ? -7.368 -0.460 -1.732 1.00 92.62 108 LYS A CA 1
ATOM 839 C C . LYS A 1 108 ? -7.271 -0.208 -3.236 1.00 92.62 108 LYS A C 1
ATOM 841 O O . LYS A 1 108 ? -6.573 -0.945 -3.919 1.00 92.62 108 LYS A O 1
ATOM 846 N N . THR A 1 109 ? -7.876 0.877 -3.722 1.00 94.31 109 THR A N 1
ATOM 847 C CA . THR A 1 109 ? -7.813 1.251 -5.146 1.00 94.31 109 THR A CA 1
ATOM 848 C C . THR A 1 109 ? -6.366 1.408 -5.619 1.00 94.31 109 THR A C 1
ATOM 850 O O . THR A 1 109 ? -6.005 0.936 -6.691 1.00 94.31 109 THR A O 1
ATOM 853 N N . MET A 1 110 ? -5.511 2.038 -4.810 1.00 91.88 110 MET A N 1
ATOM 854 C CA . MET A 1 110 ? -4.091 2.186 -5.139 1.00 91.88 110 MET A CA 1
ATOM 855 C C . MET A 1 110 ? -3.356 0.838 -5.169 1.00 91.88 110 MET A C 1
ATOM 857 O O . MET A 1 110 ? -2.541 0.620 -6.061 1.00 91.88 110 MET A O 1
ATOM 861 N N . CYS A 1 111 ? -3.661 -0.088 -4.254 1.00 92.75 111 CYS A N 1
ATOM 862 C CA . CYS A 1 111 ? -3.094 -1.439 -4.294 1.00 92.75 111 CYS A CA 1
ATOM 863 C C . CYS A 1 111 ? -3.532 -2.202 -5.549 1.00 92.75 111 CYS A C 1
ATOM 865 O O . CYS A 1 111 ? -2.696 -2.848 -6.173 1.00 92.75 111 CYS A O 1
ATOM 867 N N . ASP A 1 112 ? -4.806 -2.102 -5.935 1.00 93.38 112 ASP A N 1
ATOM 868 C CA . ASP A 1 112 ? -5.340 -2.761 -7.132 1.00 93.38 112 ASP A CA 1
ATOM 869 C C . ASP A 1 112 ? -4.622 -2.257 -8.396 1.00 93.38 112 ASP A C 1
ATOM 871 O O . ASP A 1 112 ? -4.186 -3.055 -9.225 1.00 93.38 112 ASP A O 1
ATOM 875 N N . VAL A 1 113 ? -4.404 -0.939 -8.499 1.00 93.00 113 VAL A N 1
ATOM 876 C CA . VAL A 1 113 ? -3.625 -0.328 -9.591 1.00 93.00 113 VAL A CA 1
ATOM 877 C C . VAL A 1 113 ? -2.180 -0.831 -9.599 1.00 93.00 113 VAL A C 1
ATOM 879 O O . VAL A 1 113 ? -1.672 -1.199 -10.655 1.00 93.00 113 VAL A O 1
ATOM 882 N N . ALA A 1 114 ? -1.515 -0.878 -8.441 1.00 90.94 114 ALA A N 1
ATOM 883 C CA . ALA A 1 114 ? -0.139 -1.367 -8.356 1.00 90.94 114 ALA A CA 1
ATOM 884 C C . ALA A 1 114 ? -0.014 -2.857 -8.724 1.00 90.94 114 ALA A C 1
ATOM 886 O O . ALA A 1 114 ? 0.968 -3.249 -9.351 1.00 90.94 114 ALA A O 1
ATOM 887 N N . CYS A 1 115 ? -1.014 -3.681 -8.387 1.00 90.94 115 CYS A N 1
ATOM 888 C CA . CYS A 1 115 ? -1.053 -5.089 -8.794 1.00 90.94 115 CYS A CA 1
ATOM 889 C C . CYS A 1 115 ? -1.204 -5.234 -10.303 1.00 90.94 115 CYS A C 1
ATOM 891 O O . CYS A 1 115 ? -0.418 -5.947 -10.915 1.00 90.94 115 CYS A O 1
ATOM 893 N N . ALA A 1 116 ? -2.170 -4.525 -10.894 1.00 89.88 116 ALA A N 1
ATOM 894 C CA . ALA A 1 116 ? -2.389 -4.557 -12.335 1.00 89.88 116 ALA A CA 1
ATOM 895 C C . ALA A 1 116 ? -1.141 -4.094 -13.102 1.00 89.88 116 ALA A C 1
ATOM 897 O O . ALA A 1 116 ? -0.772 -4.700 -14.100 1.00 89.88 116 ALA A O 1
ATOM 898 N N . TYR A 1 117 ? -0.453 -3.064 -12.597 1.00 87.69 117 TYR A N 1
ATOM 899 C CA . TYR A 1 117 ? 0.808 -2.603 -13.174 1.00 87.69 117 TYR A CA 1
ATOM 900 C C . TYR A 1 117 ? 1.911 -3.667 -13.102 1.00 87.69 117 TYR A C 1
ATOM 902 O O . TYR A 1 117 ? 2.594 -3.904 -14.092 1.00 87.69 117 TYR A O 1
ATOM 910 N N . HIS A 1 118 ? 2.071 -4.347 -11.961 1.00 86.44 118 HIS A N 1
ATOM 911 C CA . HIS A 1 118 ? 2.997 -5.479 -11.869 1.00 86.44 118 HIS A CA 1
ATOM 912 C C . HIS A 1 118 ? 2.640 -6.573 -12.878 1.00 86.44 118 HIS A C 1
ATOM 914 O O . HIS A 1 118 ? 3.507 -7.027 -13.609 1.00 86.44 118 HIS A O 1
ATOM 920 N N . GLU A 1 119 ? 1.380 -6.993 -12.943 1.00 85.94 119 GLU A N 1
ATOM 921 C CA . GLU A 1 119 ? 0.951 -8.059 -13.855 1.00 85.94 119 GLU A CA 1
ATOM 922 C C . GLU A 1 119 ? 1.225 -7.714 -15.328 1.00 85.94 119 GLU A C 1
ATOM 924 O O . GLU A 1 119 ? 1.712 -8.572 -16.062 1.00 85.94 119 GLU A O 1
ATOM 929 N N . ASP A 1 120 ? 0.999 -6.462 -15.735 1.00 85.44 120 ASP A N 1
ATOM 930 C CA . ASP A 1 120 ? 1.284 -5.964 -17.089 1.00 85.44 120 ASP A CA 1
ATOM 931 C C . ASP A 1 120 ? 2.787 -5.997 -17.418 1.00 85.44 120 ASP A C 1
ATOM 933 O O . ASP A 1 120 ? 3.187 -6.495 -18.469 1.00 85.44 120 ASP A O 1
ATOM 937 N N . ILE A 1 121 ? 3.645 -5.572 -16.483 1.00 81.56 121 ILE A N 1
ATOM 938 C CA . ILE A 1 121 ? 5.106 -5.639 -16.656 1.00 81.56 121 ILE A CA 1
ATOM 939 C C . ILE A 1 121 ? 5.588 -7.093 -16.779 1.00 81.56 121 ILE A C 1
ATOM 941 O O . ILE A 1 121 ? 6.449 -7.385 -17.607 1.00 81.56 121 ILE A O 1
ATOM 945 N N . TRP A 1 122 ? 5.028 -8.018 -15.993 1.00 77.88 122 TRP A N 1
ATOM 946 C CA . TRP A 1 122 ? 5.388 -9.441 -16.055 1.00 77.88 122 TRP A CA 1
ATOM 947 C C . TRP A 1 122 ? 4.934 -10.107 -17.361 1.00 77.88 122 TRP A C 1
ATOM 949 O O . TRP A 1 122 ? 5.635 -10.980 -17.875 1.00 77.88 122 TRP A O 1
ATOM 959 N N . GLN A 1 123 ? 3.784 -9.699 -17.908 1.00 75.81 123 GLN A N 1
ATOM 960 C CA . GLN A 1 123 ? 3.321 -10.152 -19.223 1.00 75.81 123 GLN A CA 1
ATOM 961 C C . GLN A 1 123 ? 4.194 -9.580 -20.346 1.00 75.81 123 GLN A C 1
ATOM 963 O O . GLN A 1 123 ? 4.618 -10.328 -21.223 1.00 75.81 123 GLN A O 1
ATOM 968 N N . GLY A 1 124 ? 4.541 -8.291 -20.278 1.00 72.94 124 GLY A N 1
ATOM 969 C CA . GLY A 1 124 ? 5.416 -7.640 -21.255 1.00 72.94 124 GLY A CA 1
ATOM 970 C C . GLY A 1 124 ? 6.837 -8.213 -21.299 1.00 72.94 124 GLY A C 1
ATOM 971 O O . GLY A 1 124 ? 7.405 -8.336 -22.383 1.00 72.94 124 GLY A O 1
ATOM 972 N N . ASP A 1 125 ? 7.403 -8.605 -20.153 1.00 71.94 125 ASP A N 1
ATOM 973 C CA . ASP A 1 125 ? 8.726 -9.248 -20.086 1.00 71.94 125 ASP A CA 1
ATOM 974 C C . ASP A 1 125 ? 8.709 -10.659 -20.704 1.00 71.94 125 ASP A C 1
ATOM 976 O O . ASP A 1 125 ? 9.605 -11.013 -21.472 1.00 71.94 125 ASP A O 1
ATOM 980 N N . GLN A 1 126 ? 7.647 -11.441 -20.460 1.00 67.94 126 GLN A N 1
ATOM 981 C CA . GLN A 1 126 ? 7.464 -12.748 -21.106 1.00 67.94 126 GLN A CA 1
ATOM 982 C C . GLN A 1 126 ? 7.261 -12.626 -22.616 1.00 67.94 126 GLN A C 1
ATOM 984 O O . GLN A 1 126 ? 7.932 -13.327 -23.371 1.00 67.94 126 GLN A O 1
ATOM 989 N N . ASP A 1 127 ? 6.391 -11.723 -23.068 1.00 68.81 127 ASP A N 1
ATOM 990 C CA . ASP A 1 127 ? 6.163 -11.500 -24.496 1.00 68.81 127 ASP A CA 1
ATOM 991 C C . ASP A 1 127 ? 7.434 -10.985 -25.188 1.00 68.81 127 ASP A C 1
ATOM 993 O O . ASP A 1 127 ? 7.766 -11.426 -26.288 1.00 68.81 127 ASP A O 1
ATOM 997 N N . GLY A 1 128 ? 8.197 -10.102 -24.536 1.00 72.50 128 GLY A N 1
ATOM 998 C CA . GLY A 1 128 ? 9.488 -9.620 -25.027 1.00 72.50 128 GLY A CA 1
ATOM 999 C C . GLY A 1 128 ? 10.536 -10.730 -25.153 1.00 72.50 128 GLY A C 1
ATOM 1000 O O . GLY A 1 128 ? 11.199 -10.828 -26.188 1.00 72.50 128 GLY A O 1
ATOM 1001 N N . ALA A 1 129 ? 10.658 -11.590 -24.139 1.00 72.69 129 ALA A N 1
ATOM 1002 C CA . ALA A 1 129 ? 11.582 -12.723 -24.148 1.00 72.69 129 ALA A CA 1
ATOM 1003 C C . ALA A 1 129 ? 11.229 -13.749 -25.235 1.00 72.69 129 ALA A C 1
ATOM 1005 O O . ALA A 1 129 ? 12.110 -14.190 -25.973 1.00 72.69 129 ALA A O 1
ATOM 1006 N N . LEU A 1 130 ? 9.940 -14.074 -25.378 1.00 75.19 130 LEU A N 1
ATOM 1007 C CA . LEU A 1 130 ? 9.452 -14.954 -26.437 1.00 75.19 130 LEU A CA 1
ATOM 1008 C C . LEU A 1 130 ? 9.746 -14.354 -27.813 1.00 75.19 130 LEU A C 1
ATOM 1010 O O . LEU A 1 130 ? 10.323 -15.030 -28.659 1.00 75.19 130 LEU A O 1
ATOM 1014 N N . ASN A 1 131 ? 9.411 -13.080 -28.034 1.00 73.62 131 ASN A N 1
ATOM 1015 C CA . ASN A 1 131 ? 9.671 -12.401 -29.305 1.00 73.62 131 ASN A CA 1
ATOM 1016 C C . ASN A 1 131 ? 11.166 -12.395 -29.662 1.00 73.62 131 ASN A C 1
ATOM 1018 O O . ASN A 1 131 ? 11.513 -12.669 -30.808 1.00 73.62 131 ASN A O 1
ATOM 1022 N N . HIS A 1 132 ? 12.049 -12.165 -28.685 1.00 77.06 132 HIS A N 1
ATOM 1023 C CA . HIS A 1 132 ? 13.496 -12.238 -28.893 1.00 77.06 132 HIS A CA 1
ATOM 1024 C C . HIS A 1 132 ? 13.963 -13.654 -29.282 1.00 77.06 132 HIS A C 1
ATOM 1026 O O . HIS A 1 132 ? 14.791 -13.803 -30.180 1.00 77.06 132 HIS A O 1
ATOM 1032 N N . GLU A 1 133 ? 13.423 -14.703 -28.650 1.00 81.69 133 GLU A N 1
ATOM 1033 C CA . GLU A 1 133 ? 13.710 -16.102 -29.008 1.00 81.69 133 GLU A CA 1
ATOM 1034 C C . GLU A 1 133 ? 13.221 -16.441 -30.430 1.00 81.69 133 GLU A C 1
ATOM 1036 O O . GLU A 1 133 ? 13.942 -17.078 -31.206 1.00 81.69 133 GLU A O 1
ATOM 1041 N N . TYR A 1 134 ? 12.030 -15.964 -30.813 1.00 81.44 134 TYR A N 1
ATOM 1042 C CA . TYR A 1 134 ? 11.510 -16.107 -32.176 1.00 81.44 134 TYR A CA 1
ATOM 1043 C C . TYR A 1 134 ? 12.397 -15.400 -33.209 1.00 81.44 134 TYR A C 1
ATOM 1045 O O . TYR A 1 134 ? 12.703 -15.994 -34.246 1.00 81.44 134 TYR A O 1
ATOM 1053 N N . ASP A 1 135 ? 12.838 -14.169 -32.937 1.00 82.06 135 ASP A N 1
ATOM 1054 C CA . ASP A 1 135 ? 13.721 -13.407 -33.828 1.00 82.06 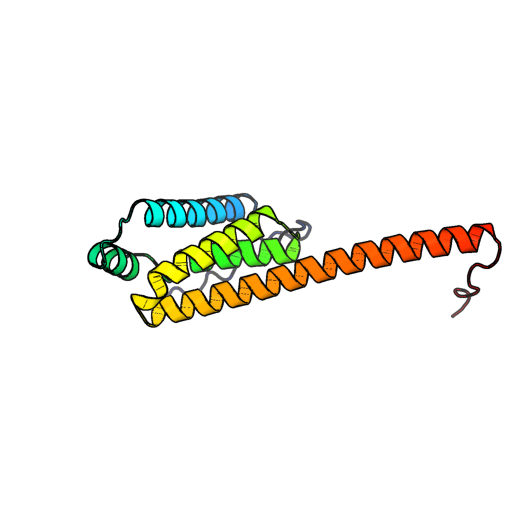135 ASP A CA 1
ATOM 1055 C C . ASP A 1 135 ? 15.084 -14.096 -34.008 1.00 82.06 135 ASP A C 1
ATOM 1057 O O . ASP A 1 135 ? 15.593 -14.192 -35.131 1.00 82.06 135 ASP A O 1
ATOM 1061 N N . GLU A 1 136 ? 15.656 -14.644 -32.931 1.00 86.19 136 GLU A N 1
ATOM 1062 C CA . GLU A 1 136 ? 16.913 -15.395 -32.973 1.00 86.19 136 GLU A CA 1
ATOM 1063 C C . GLU A 1 136 ? 16.782 -16.675 -33.815 1.00 86.19 136 GLU A C 1
ATOM 1065 O O . GLU A 1 136 ? 17.610 -16.941 -34.696 1.00 86.19 136 GLU A O 1
ATOM 1070 N N . PHE A 1 137 ? 15.708 -17.441 -33.606 1.00 83.25 137 PHE A N 1
ATOM 1071 C CA . PHE A 1 137 ? 15.410 -18.646 -34.380 1.00 83.25 137 PHE A CA 1
ATOM 1072 C C . PHE A 1 137 ? 15.195 -18.340 -35.872 1.00 83.25 137 PHE A C 1
ATOM 1074 O O . PHE A 1 137 ? 15.747 -19.016 -36.748 1.00 83.25 137 PHE A O 1
ATOM 1081 N N . MET A 1 138 ? 14.442 -17.284 -36.180 1.00 82.94 138 MET A N 1
ATOM 1082 C CA . MET A 1 138 ? 14.201 -16.840 -37.555 1.00 82.94 138 MET A CA 1
ATOM 1083 C C . MET A 1 138 ? 15.481 -16.334 -38.236 1.00 82.94 138 MET A C 1
ATOM 1085 O O . MET A 1 138 ? 15.681 -16.577 -39.433 1.00 82.94 138 MET A O 1
ATOM 1089 N N . GLY A 1 139 ? 16.379 -15.691 -37.483 1.00 84.69 139 GLY A N 1
ATOM 1090 C CA . GLY A 1 139 ? 17.701 -15.272 -37.950 1.00 84.69 139 GLY A CA 1
ATOM 1091 C C . GLY A 1 139 ? 18.591 -16.448 -38.362 1.00 84.69 139 GLY A C 1
ATOM 1092 O O . GLY A 1 139 ? 19.205 -16.405 -39.430 1.00 84.69 139 GLY A O 1
ATOM 1093 N N . GLN A 1 140 ? 18.607 -17.534 -37.581 1.00 85.06 140 GLN A N 1
ATOM 1094 C CA . GLN A 1 140 ? 19.394 -18.739 -37.893 1.00 85.06 140 GLN A CA 1
ATOM 1095 C C . GLN A 1 140 ? 18.920 -19.458 -39.164 1.00 85.06 140 GLN A C 1
ATOM 1097 O O . GLN A 1 140 ? 19.730 -20.037 -39.887 1.00 85.06 140 GLN A O 1
ATOM 1102 N N . MET A 1 141 ? 17.623 -19.394 -39.474 1.00 83.38 141 MET A N 1
ATOM 1103 C CA . MET A 1 141 ? 17.067 -19.968 -40.705 1.00 83.38 141 MET A CA 1
ATOM 1104 C C . MET A 1 141 ? 17.227 -19.065 -41.939 1.00 83.38 141 MET A C 1
ATOM 1106 O O . MET A 1 141 ? 16.840 -19.464 -43.038 1.00 83.38 141 MET A O 1
ATOM 1110 N N . GLY A 1 142 ? 17.797 -17.862 -41.790 1.00 78.06 142 GLY A N 1
ATOM 1111 C CA . GLY A 1 142 ? 17.960 -16.897 -42.882 1.00 78.06 142 GLY A CA 1
ATOM 1112 C C . GLY A 1 142 ? 16.652 -16.229 -43.325 1.00 78.06 142 GLY A C 1
ATOM 1113 O O . GLY A 1 142 ? 16.579 -15.723 -44.443 1.00 78.06 142 GLY A O 1
ATOM 1114 N N . LEU A 1 143 ? 15.623 -16.237 -42.468 1.00 73.88 143 LEU A N 1
ATOM 1115 C CA . LEU A 1 143 ? 14.283 -15.699 -42.744 1.00 73.88 143 LEU A CA 1
ATOM 1116 C C . LEU A 1 143 ? 13.991 -14.380 -42.001 1.00 73.88 143 LEU A C 1
ATOM 1118 O O . LEU A 1 143 ? 12.857 -13.904 -42.033 1.00 73.88 143 LEU A O 1
ATOM 1122 N N . GLY A 1 144 ? 14.988 -13.796 -41.326 1.00 61.97 144 GLY A N 1
ATOM 1123 C CA . GLY A 1 144 ? 14.848 -12.547 -40.568 1.00 61.97 144 GLY A CA 1
ATOM 1124 C C . GLY A 1 144 ? 14.377 -11.360 -41.425 1.00 61.97 144 GLY A C 1
ATOM 1125 O O . GLY A 1 144 ? 14.748 -11.231 -42.593 1.00 61.97 144 GLY A O 1
ATOM 1126 N N . ALA A 1 145 ? 13.538 -10.500 -40.842 1.00 59.31 145 ALA A N 1
ATOM 1127 C CA . ALA A 1 145 ? 12.817 -9.435 -41.541 1.00 59.31 145 ALA A CA 1
ATOM 1128 C C . ALA A 1 145 ? 13.733 -8.437 -42.298 1.00 59.31 145 ALA A C 1
ATOM 1130 O O . ALA A 1 145 ? 14.713 -7.946 -41.732 1.00 59.31 145 ALA A O 1
ATOM 1131 N N . PRO A 1 146 ? 13.397 -8.037 -43.544 1.00 52.88 146 PRO A N 1
ATOM 1132 C CA . PRO A 1 146 ? 14.048 -6.921 -44.221 1.00 52.88 146 PRO A CA 1
ATOM 1133 C C . PRO A 1 146 ? 13.371 -5.614 -43.789 1.00 52.88 146 PRO A C 1
ATOM 1135 O O . PRO A 1 146 ? 12.286 -5.291 -44.270 1.00 52.88 146 PRO A O 1
ATOM 1138 N N . GLY A 1 147 ? 13.973 -4.852 -42.873 1.00 60.16 147 GLY A N 1
ATOM 1139 C CA . GLY A 1 147 ? 13.276 -3.669 -42.362 1.00 60.16 147 GLY A CA 1
ATOM 1140 C C . GLY A 1 147 ? 14.067 -2.704 -41.492 1.00 60.16 147 GLY A C 1
AT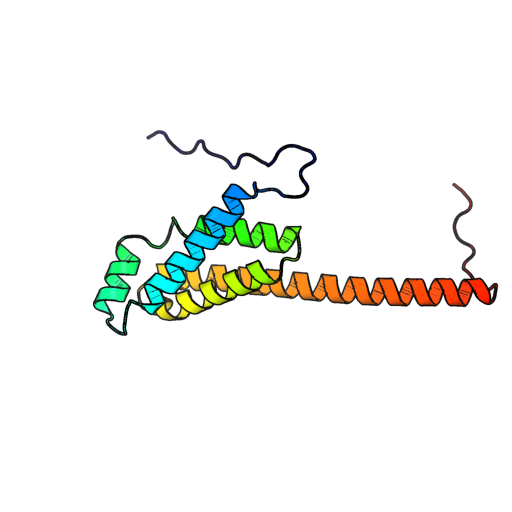OM 1141 O O . GLY A 1 147 ? 13.577 -2.346 -40.432 1.00 60.16 147 GLY A O 1
ATOM 1142 N N . ALA A 1 148 ? 15.242 -2.247 -41.934 1.00 46.53 148 ALA A N 1
ATOM 1143 C CA . ALA A 1 148 ? 15.803 -0.958 -41.503 1.00 46.53 148 ALA A CA 1
ATOM 1144 C C . ALA A 1 148 ? 16.911 -0.494 -42.466 1.00 46.53 148 ALA A C 1
ATOM 1146 O O . ALA A 1 148 ? 18.096 -0.511 -42.142 1.00 46.53 148 ALA A O 1
ATOM 1147 N N . ALA A 1 149 ? 16.534 -0.089 -43.679 1.00 42.50 149 ALA A N 1
ATOM 1148 C CA . ALA A 1 149 ? 17.400 0.708 -44.542 1.00 42.50 149 ALA A CA 1
ATOM 1149 C C . ALA A 1 149 ? 16.584 1.855 -45.152 1.00 42.50 149 ALA A C 1
ATOM 1151 O O . ALA A 1 149 ? 15.744 1.625 -46.017 1.00 42.50 149 ALA A O 1
ATOM 1152 N N . GLY A 1 150 ? 16.877 3.075 -44.692 1.00 39.81 150 GLY A N 1
ATOM 1153 C CA . GLY A 1 150 ? 16.492 4.342 -45.317 1.00 39.81 150 GLY A CA 1
ATOM 1154 C C . GLY A 1 150 ? 15.181 4.943 -44.813 1.00 39.81 150 GLY A C 1
ATOM 1155 O O . GLY A 1 150 ? 14.113 4.449 -45.158 1.00 39.81 150 GLY A O 1
ATOM 1156 N N . VAL A 1 151 ? 15.262 6.045 -44.057 1.00 35.81 151 VAL A N 1
ATOM 1157 C CA . VAL A 1 151 ? 15.321 7.413 -44.619 1.00 35.81 151 VAL A CA 1
ATOM 1158 C C . VAL A 1 151 ? 16.180 8.296 -43.717 1.00 35.81 151 VAL A C 1
ATOM 1160 O O . VAL A 1 151 ? 16.065 8.135 -42.484 1.00 35.81 151 VAL A O 1
#

pLDDT: mean 75.7, std 15.29, range [35.81, 94.31]

Foldseek 3Di:
DDDPPDDQDQDDPPPLARDDPVLLVVLLVVLVVVLVVLVPDPPDLVVLLVVVVPDDQPVNVVSLVRLLSVCLSPVDVVSLVSLVSSLVSLVSNLVSDVSSVVVSVVSVVSSVVSVVSSVVVVVVVVVVVVVVVVQVVCVVVVNHDDDDDDD

Secondary structure (DSSP, 8-state):
---------PPPTT-SSSS-HHHHHHHHHHHHHHHHHHHHS-S-HHHHHHHHHHH-SSTTHHHHHHHHHHHHHH--HHHHHHHHHHHHHHHTTGGG-HHHHHHHHHHHHHHHHHHHHHHHHHHHHHHHHHHHHHHHHHHHTT---------

Organism: Bionectria ochroleuca (NCBI:txid29856)